Protein AF-A0A442SG51-F1 (afdb_monomer)

Solvent-accessible surface area (backbone atoms only — not comparable to full-atom values): 5185 Å² total; per-residue (Å²): 140,68,66,68,65,52,51,53,50,55,50,40,42,50,51,10,41,50,31,27,36,76,49,58,36,28,43,76,42,97,87,70,48,58,22,43,41,98,77,64,85,66,66,62,56,23,54,49,49,49,52,50,50,34,67,75,61,70,32,74,96,45,53,74,64,59,53,53,51,20,32,49,50,40,61,70,72,32,42,76,67,55,72,68,60,53,58,64,72,76,114

Radius of gyration: 14.51 Å; Cα contacts (8 Å, |Δi|>4): 99; chains: 1; bounding box: 43×18×42 Å

Foldseek 3Di:
DPDVVVVVLVVLLVLLLVLCCVLVQWPADPVGAIAGDPDNPDLVSSLVSLVVVCVVVVQVVHDNVSNVVSNVCNNVVHHHDDPVVVVVVVD

Sequence (91 aa):
MGGDEMIRRDELRRLGMDFAIQAGILHQCPHGEALKGVFPEDNGPAYAIATNWLKQTGGGDYSRKEVMDSVKDAIESAGFECSTCEKHKME

Mean predicted aligned error: 5.75 Å

Secondary structure (DSSP, 8-state):
--HHHHHHHHHHHHHHHHHHHHTTSEEE-TTS-EEE-S-----HHHHHHHHHHHHHHTTTTS-HHHHHHHHHHHHHH-BSS-HHHHHHHT-

pLDDT: mean 86.05, std 10.33, range [50.84, 95.62]

Structure (mmCIF, N/CA/C/O backbone):
data_AF-A0A442SG51-F1
#
_entry.id   AF-A0A442SG51-F1
#
loop_
_atom_site.group_PDB
_atom_site.id
_atom_site.type_symbol
_atom_site.label_atom_id
_atom_site.label_alt_id
_atom_site.label_comp_id
_atom_site.label_asym_id
_atom_site.label_entity_id
_atom_site.label_seq_id
_atom_site.pdbx_PDB_ins_code
_atom_site.Cartn_x
_atom_site.Cartn_y
_atom_site.Cartn_z
_atom_site.occupancy
_atom_site.B_iso_or_equiv
_atom_site.auth_seq_id
_atom_site.auth_comp_id
_atom_site.auth_asym_id
_atom_site.auth_atom_id
_atom_site.pdbx_PDB_model_num
ATOM 1 N N . MET A 1 1 ? -11.363 1.800 -27.489 1.00 51.78 1 MET A N 1
ATOM 2 C CA . MET A 1 1 ? -10.058 1.750 -26.796 1.00 51.78 1 MET A CA 1
ATOM 3 C C . MET A 1 1 ? -10.331 2.083 -25.339 1.00 51.78 1 MET A C 1
ATOM 5 O O . MET A 1 1 ? -10.885 3.149 -25.115 1.00 51.78 1 MET A O 1
ATOM 9 N N . GLY A 1 2 ? -10.092 1.176 -24.386 1.00 56.50 2 GLY A N 1
ATOM 10 C CA . GLY A 1 2 ? -10.347 1.494 -22.968 1.00 56.50 2 GLY A CA 1
ATOM 11 C C . GLY A 1 2 ? -10.404 0.329 -21.970 1.00 56.50 2 GLY A C 1
ATOM 12 O O . GLY A 1 2 ? -10.477 0.595 -20.779 1.00 56.50 2 GLY A O 1
ATOM 13 N N . GLY A 1 3 ? -10.373 -0.934 -22.413 1.00 64.62 3 GLY A N 1
ATOM 14 C CA . GLY A 1 3 ? -10.414 -2.092 -21.504 1.00 64.62 3 GLY A CA 1
ATOM 15 C C . GLY A 1 3 ? -9.104 -2.301 -20.739 1.00 64.62 3 GLY A C 1
ATOM 16 O O . GLY A 1 3 ? -9.114 -2.359 -19.514 1.00 64.62 3 GLY A O 1
ATOM 17 N N . ASP A 1 4 ? -7.975 -2.335 -21.450 1.00 72.62 4 ASP A N 1
ATOM 18 C CA . ASP A 1 4 ? -6.657 -2.618 -20.862 1.00 72.62 4 ASP A CA 1
ATOM 19 C C . ASP A 1 4 ? -6.203 -1.591 -19.814 1.00 72.62 4 ASP A C 1
ATOM 21 O O . ASP A 1 4 ? -5.618 -1.959 -18.799 1.00 72.62 4 ASP A O 1
ATOM 25 N N . GLU A 1 5 ? -6.504 -0.302 -20.006 1.00 77.25 5 GLU A N 1
ATOM 26 C CA . GLU A 1 5 ? -6.098 0.736 -19.046 1.00 77.25 5 GLU A CA 1
ATOM 27 C C . GLU A 1 5 ? -6.898 0.658 -17.735 1.00 77.25 5 GLU A C 1
ATOM 29 O O . GLU A 1 5 ? -6.337 0.880 -16.661 1.00 77.25 5 GLU A O 1
ATOM 34 N N . MET A 1 6 ? -8.188 0.304 -17.796 1.00 79.31 6 MET A N 1
ATOM 35 C CA . MET A 1 6 ? -8.991 0.091 -16.586 1.00 79.31 6 MET A CA 1
ATOM 36 C C . MET A 1 6 ? -8.512 -1.133 -15.810 1.00 79.31 6 MET A C 1
ATOM 38 O O . MET A 1 6 ? -8.316 -1.034 -14.603 1.00 79.31 6 MET A O 1
ATOM 42 N N . ILE A 1 7 ? -8.245 -2.246 -16.501 1.00 85.00 7 ILE A N 1
ATOM 43 C CA . ILE A 1 7 ? -7.732 -3.472 -15.875 1.00 85.00 7 ILE A CA 1
ATOM 44 C C . ILE A 1 7 ? -6.408 -3.186 -15.160 1.00 85.00 7 ILE A C 1
ATOM 46 O O . ILE A 1 7 ? -6.285 -3.477 -13.973 1.00 85.00 7 ILE A O 1
ATOM 50 N N . ARG A 1 8 ? -5.472 -2.503 -15.834 1.00 87.25 8 ARG A N 1
ATOM 51 C CA . ARG A 1 8 ? -4.176 -2.114 -15.255 1.00 87.25 8 ARG A CA 1
ATOM 52 C C . ARG A 1 8 ? -4.338 -1.289 -13.974 1.00 87.25 8 ARG A C 1
ATOM 54 O O . ARG A 1 8 ? -3.619 -1.501 -12.998 1.00 87.25 8 ARG A O 1
ATOM 61 N N . ARG A 1 9 ? -5.264 -0.322 -13.965 1.00 86.38 9 ARG A N 1
ATOM 62 C CA . ARG A 1 9 ? -5.519 0.525 -12.786 1.00 86.38 9 ARG A CA 1
ATOM 63 C C . ARG A 1 9 ? -6.135 -0.268 -11.637 1.00 86.38 9 ARG A C 1
ATOM 65 O O . ARG A 1 9 ? -5.711 -0.088 -10.498 1.00 86.38 9 ARG A O 1
ATOM 72 N N . ASP A 1 10 ? -7.097 -1.141 -11.922 1.00 88.94 10 ASP A N 1
ATOM 73 C CA . ASP A 1 10 ? -7.704 -2.019 -10.918 1.00 88.94 10 ASP A CA 1
ATOM 74 C C . ASP A 1 10 ? -6.675 -2.977 -10.304 1.00 88.94 10 ASP A C 1
ATOM 76 O O . ASP A 1 10 ? -6.657 -3.175 -9.088 1.00 88.94 10 ASP A O 1
ATOM 80 N N . GLU A 1 11 ? -5.771 -3.529 -11.113 1.00 91.06 11 GLU A N 1
ATOM 81 C CA . GLU A 1 11 ? -4.683 -4.390 -10.641 1.00 91.06 11 GLU A CA 1
ATOM 82 C C . GLU A 1 11 ? -3.693 -3.638 -9.748 1.00 91.06 11 GLU A C 1
ATOM 84 O O . GLU A 1 11 ? -3.407 -4.093 -8.639 1.00 91.06 11 GLU A O 1
ATOM 89 N N . LEU A 1 12 ? -3.225 -2.455 -10.167 1.00 91.94 12 LEU A N 1
ATOM 90 C CA . LEU A 1 12 ? -2.356 -1.604 -9.344 1.00 91.94 12 LEU A CA 1
ATOM 91 C C . LEU A 1 12 ? -3.006 -1.248 -8.008 1.00 91.94 12 LEU A C 1
ATOM 93 O O . LEU A 1 12 ? -2.346 -1.286 -6.966 1.00 91.94 12 LEU A O 1
ATOM 97 N N . ARG A 1 13 ? -4.303 -0.929 -8.034 1.00 91.00 13 ARG A N 1
ATOM 98 C CA . ARG A 1 13 ? -5.077 -0.608 -6.836 1.00 91.00 13 ARG A CA 1
ATOM 99 C C . ARG A 1 13 ? -5.175 -1.813 -5.896 1.00 91.00 13 ARG A C 1
ATOM 101 O O . ARG A 1 13 ? -5.003 -1.659 -4.688 1.00 91.00 13 ARG A O 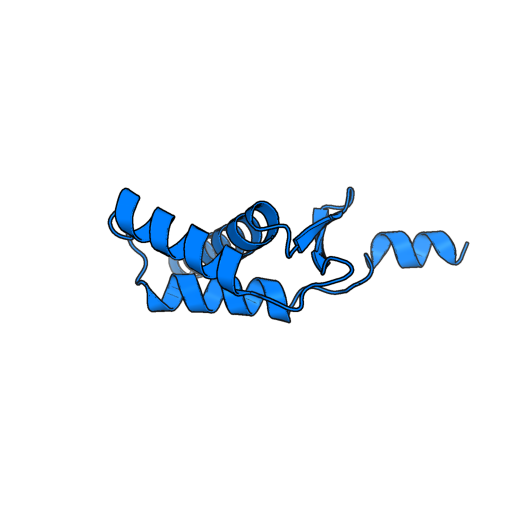1
ATOM 108 N N . ARG A 1 14 ? -5.415 -3.014 -6.433 1.00 91.62 14 ARG A N 1
ATOM 109 C CA . ARG A 1 14 ? -5.432 -4.261 -5.650 1.00 91.62 14 ARG A CA 1
ATOM 110 C C . ARG A 1 14 ? -4.070 -4.572 -5.040 1.00 91.62 14 ARG A C 1
ATOM 112 O O . ARG A 1 14 ? -4.024 -4.896 -3.860 1.00 91.62 14 ARG A O 1
ATOM 119 N N . LEU A 1 15 ? -2.985 -4.418 -5.799 1.00 93.88 15 LEU A N 1
ATOM 120 C CA . LEU A 1 15 ? -1.619 -4.596 -5.293 1.00 93.88 15 LEU A CA 1
ATOM 121 C C . LEU A 1 15 ? -1.321 -3.634 -4.138 1.00 93.88 15 LEU A C 1
ATOM 123 O O . LEU A 1 15 ? -0.838 -4.058 -3.093 1.00 93.88 15 LEU A O 1
ATOM 127 N N . GLY A 1 16 ? -1.660 -2.352 -4.301 1.00 93.88 16 GLY A N 1
ATOM 128 C CA . GLY A 1 16 ? -1.469 -1.342 -3.259 1.00 93.88 16 GLY A CA 1
ATOM 129 C C . GLY A 1 16 ? -2.204 -1.692 -1.963 1.00 93.88 16 GLY A C 1
ATOM 130 O O . GLY A 1 16 ? -1.614 -1.639 -0.883 1.00 93.88 16 GLY A O 1
ATOM 131 N N . MET A 1 17 ? -3.469 -2.117 -2.077 1.00 93.94 17 MET A N 1
ATOM 132 C CA . MET A 1 17 ? -4.257 -2.588 -0.935 1.00 93.94 17 MET A CA 1
ATOM 133 C C . MET A 1 17 ? -3.654 -3.833 -0.283 1.00 93.94 17 MET A C 1
ATOM 135 O O . MET A 1 17 ? -3.530 -3.869 0.937 1.00 93.94 17 MET A O 1
ATOM 139 N N . ASP A 1 18 ? -3.261 -4.832 -1.070 1.00 94.19 18 ASP A N 1
ATOM 140 C CA . ASP A 1 18 ? -2.698 -6.083 -0.559 1.00 94.19 18 ASP A CA 1
ATOM 141 C C . ASP A 1 18 ? -1.397 -5.836 0.220 1.00 94.19 18 ASP A C 1
ATOM 143 O O . ASP A 1 18 ? -1.252 -6.295 1.351 1.00 94.19 18 ASP A O 1
ATOM 147 N N . PHE A 1 19 ? -0.492 -5.003 -0.304 1.00 95.00 19 PHE A N 1
ATOM 148 C CA . PHE A 1 19 ? 0.732 -4.635 0.415 1.00 95.00 19 PHE A CA 1
ATOM 149 C C . PHE A 1 19 ? 0.446 -3.887 1.717 1.00 95.00 19 PHE A C 1
ATOM 151 O O . PHE A 1 19 ? 1.102 -4.137 2.728 1.00 95.00 19 PHE A O 1
ATOM 158 N N . ALA A 1 20 ? -0.538 -2.988 1.714 1.00 93.31 20 ALA A N 1
ATOM 159 C CA . ALA A 1 20 ? -0.929 -2.250 2.907 1.00 93.31 20 ALA A CA 1
ATOM 160 C C . ALA A 1 20 ? -1.609 -3.145 3.963 1.00 93.31 20 ALA A C 1
ATOM 162 O O . ALA A 1 20 ? -1.399 -2.943 5.161 1.00 93.31 20 ALA A O 1
ATOM 163 N N . ILE A 1 21 ? -2.363 -4.164 3.537 1.00 92.44 21 ILE A N 1
ATOM 164 C CA . ILE A 1 21 ? -2.960 -5.176 4.421 1.00 92.44 21 ILE A CA 1
ATOM 165 C C . ILE A 1 21 ? -1.885 -6.098 5.001 1.00 92.44 21 ILE A C 1
ATOM 167 O O . ILE A 1 21 ? -1.848 -6.314 6.211 1.00 92.44 21 ILE A O 1
ATOM 171 N N . GLN A 1 22 ? -0.967 -6.598 4.172 1.00 92.75 22 GLN A N 1
ATOM 172 C CA . GLN A 1 22 ? 0.151 -7.435 4.623 1.00 92.75 22 GLN A CA 1
ATOM 173 C C . GLN A 1 22 ? 1.074 -6.697 5.598 1.00 92.75 22 GLN A C 1
ATOM 175 O O . GLN A 1 22 ? 1.615 -7.304 6.520 1.00 92.75 22 GLN A O 1
ATOM 180 N N . ALA A 1 23 ? 1.229 -5.384 5.421 1.00 91.69 23 ALA A N 1
ATOM 181 C CA . ALA A 1 23 ? 1.960 -4.519 6.341 1.00 91.69 23 ALA A CA 1
ATOM 182 C C . ALA A 1 23 ? 1.244 -4.290 7.683 1.00 91.69 23 ALA A C 1
ATOM 184 O O . ALA A 1 23 ? 1.850 -3.735 8.596 1.00 91.69 23 ALA A O 1
ATOM 185 N N . GLY A 1 24 ? -0.035 -4.661 7.797 1.00 89.62 24 GLY A N 1
ATOM 186 C CA . GLY A 1 24 ? -0.868 -4.381 8.966 1.00 89.62 24 GLY A CA 1
ATOM 187 C C . GLY A 1 24 ? -1.304 -2.919 9.093 1.00 89.62 24 GLY A C 1
ATOM 188 O O . GLY A 1 24 ? -1.813 -2.534 10.141 1.00 89.62 24 GLY A O 1
ATOM 189 N N . ILE A 1 25 ? -1.111 -2.103 8.051 1.00 91.62 25 ILE A N 1
ATOM 190 C CA . ILE A 1 25 ? -1.557 -0.700 8.017 1.00 91.62 25 ILE A CA 1
ATOM 191 C C . ILE A 1 25 ? -3.055 -0.639 7.739 1.00 91.62 25 ILE A C 1
ATOM 193 O O . ILE A 1 25 ? -3.775 0.165 8.335 1.00 91.62 25 ILE A O 1
ATOM 197 N N . LEU A 1 26 ? -3.510 -1.486 6.814 1.00 92.06 26 LEU A N 1
ATOM 198 C CA . LEU A 1 26 ? -4.918 -1.683 6.520 1.00 92.06 26 LEU A CA 1
ATOM 199 C C . LEU A 1 26 ? -5.388 -3.040 7.040 1.00 92.06 26 LEU A C 1
ATOM 201 O O . LEU A 1 26 ? -4.626 -4.001 7.137 1.00 92.06 26 LEU A O 1
ATOM 205 N N . HIS A 1 27 ? -6.680 -3.137 7.311 1.00 90.38 27 HIS A N 1
ATOM 206 C CA . HIS A 1 27 ? -7.358 -4.393 7.586 1.00 90.38 27 HIS A CA 1
ATOM 207 C C . HIS A 1 27 ? -8.580 -4.517 6.690 1.00 90.38 27 HIS A C 1
ATOM 209 O O . HIS A 1 27 ? -9.246 -3.531 6.373 1.00 90.38 27 HIS A O 1
ATOM 215 N N . GLN A 1 28 ? -8.883 -5.744 6.286 1.00 89.06 28 GLN A N 1
ATOM 216 C CA . GLN A 1 28 ? -10.066 -6.013 5.490 1.00 89.06 28 GLN A CA 1
ATOM 217 C C . GLN A 1 28 ? -11.274 -6.202 6.406 1.00 89.06 28 GLN A C 1
ATOM 219 O O . GLN A 1 28 ? -11.311 -7.094 7.254 1.00 89.06 28 GLN A O 1
ATOM 224 N N . CYS A 1 29 ? -12.278 -5.354 6.225 1.00 86.44 29 CYS A N 1
ATOM 225 C CA . CYS A 1 29 ? -13.588 -5.532 6.818 1.00 86.44 29 CYS A CA 1
ATOM 226 C C . CYS A 1 29 ? -14.267 -6.782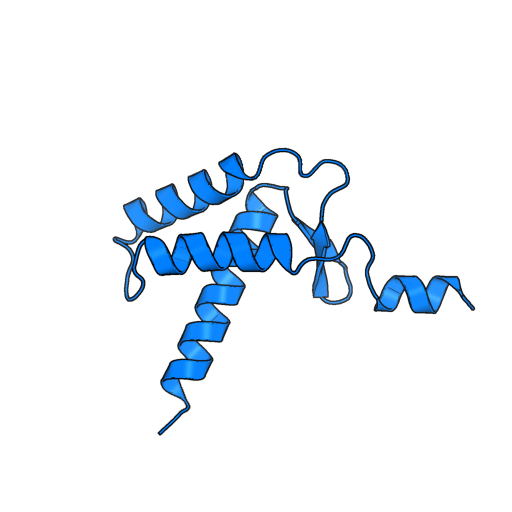 6.218 1.00 86.44 29 CYS A C 1
ATOM 228 O O . CYS A 1 29 ? -14.124 -7.021 5.017 1.00 86.44 29 CYS A O 1
ATOM 230 N N . PRO A 1 30 ? -15.082 -7.539 6.981 1.00 84.94 30 PRO A N 1
ATOM 231 C CA . PRO A 1 30 ? -15.873 -8.654 6.445 1.00 84.94 30 PRO A CA 1
ATOM 232 C C . PRO A 1 30 ? -16.777 -8.295 5.254 1.00 84.94 30 PRO A C 1
ATOM 234 O O . PRO A 1 30 ? -17.124 -9.166 4.463 1.00 84.94 30 PRO A O 1
ATOM 237 N N . HIS A 1 31 ? -17.136 -7.017 5.101 1.00 84.12 31 HIS A N 1
ATOM 238 C CA . HIS A 1 31 ? -17.915 -6.509 3.967 1.00 84.12 31 HIS A CA 1
ATOM 239 C C . HIS A 1 31 ? -17.062 -6.180 2.725 1.00 84.12 31 HIS A C 1
ATOM 241 O O . HIS A 1 31 ? -17.593 -5.714 1.722 1.00 84.12 31 HIS A O 1
ATOM 247 N N . GLY A 1 32 ? -15.748 -6.418 2.777 1.00 81.06 32 GLY A N 1
ATOM 248 C CA . GLY A 1 32 ? -14.817 -6.219 1.664 1.00 81.06 32 GLY A CA 1
ATOM 249 C C . GLY A 1 32 ? -14.149 -4.840 1.603 1.00 81.06 32 GLY A C 1
ATOM 250 O O . GLY A 1 32 ? -13.288 -4.637 0.751 1.00 81.06 32 GLY A O 1
ATOM 251 N N . GLU A 1 33 ? -14.494 -3.907 2.496 1.00 86.62 33 GLU A N 1
ATOM 252 C CA . GLU A 1 33 ? -13.858 -2.582 2.590 1.00 86.62 33 GLU A CA 1
ATOM 253 C C . GLU A 1 33 ? -12.473 -2.678 3.262 1.00 86.62 33 GLU A C 1
ATOM 255 O O . GLU A 1 33 ? -12.318 -3.363 4.273 1.00 86.62 33 GLU A O 1
ATOM 260 N N . ALA A 1 34 ? -11.462 -1.989 2.725 1.00 88.25 34 ALA A N 1
ATOM 261 C CA . ALA A 1 34 ? -10.161 -1.848 3.380 1.00 88.25 34 ALA A CA 1
ATOM 262 C C . ALA A 1 34 ? -10.185 -0.631 4.313 1.00 88.25 34 ALA A C 1
ATOM 264 O O . ALA A 1 34 ? -10.500 0.479 3.882 1.00 88.25 34 ALA A O 1
ATOM 265 N N . LEU A 1 35 ? -9.853 -0.847 5.583 1.00 89.31 35 LEU A N 1
ATOM 266 C CA . LEU A 1 35 ? -9.903 0.169 6.629 1.00 89.31 35 LEU A CA 1
ATOM 267 C C . LEU A 1 35 ? -8.527 0.406 7.223 1.00 89.31 35 LEU A C 1
ATOM 269 O O . LEU A 1 35 ? -7.741 -0.529 7.354 1.00 89.31 35 LEU A O 1
ATOM 273 N N . LYS A 1 36 ? -8.262 1.640 7.640 1.00 87.94 36 LYS A N 1
ATOM 274 C CA . LYS A 1 36 ? -7.077 1.988 8.419 1.00 87.94 36 LYS A CA 1
ATOM 275 C C . LYS A 1 36 ? -7.091 1.269 9.763 1.00 87.94 36 LYS A C 1
ATOM 277 O O . LYS A 1 36 ? -8.117 1.214 10.440 1.00 87.94 36 LYS A O 1
ATOM 282 N N . GLY A 1 37 ? -5.934 0.743 10.154 1.00 79.62 37 GLY A N 1
ATOM 283 C CA . GLY A 1 37 ? -5.696 0.282 11.516 1.00 79.62 37 GLY A CA 1
ATOM 284 C C . GLY A 1 37 ? -5.779 1.428 12.529 1.00 79.62 37 GLY A C 1
ATOM 285 O O . GLY A 1 37 ? -5.823 2.603 12.171 1.00 79.62 37 GLY A O 1
ATOM 286 N N . VAL A 1 38 ? -5.784 1.079 13.816 1.00 67.62 38 VAL A N 1
ATOM 287 C CA . VAL A 1 38 ? -5.929 2.045 14.924 1.00 67.62 38 VAL A CA 1
ATOM 288 C C . VAL A 1 38 ? -4.690 2.947 15.075 1.00 67.62 38 VAL A C 1
ATOM 290 O O . VAL A 1 38 ? -4.807 4.061 15.574 1.00 67.62 38 VAL A O 1
ATOM 293 N N . PHE A 1 39 ? -3.519 2.507 14.595 1.00 64.31 39 PHE A N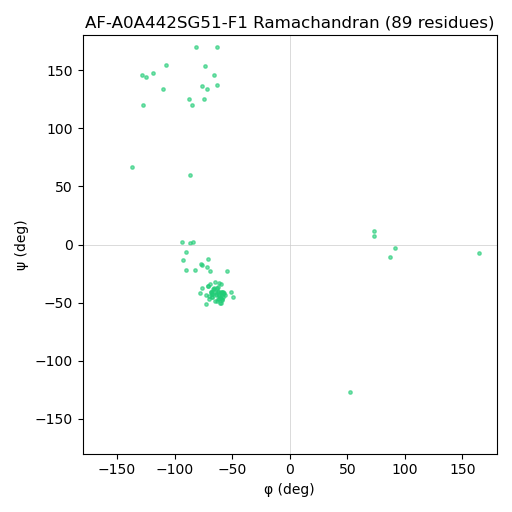 1
ATOM 294 C CA . PHE A 1 39 ? -2.252 3.249 14.689 1.00 64.31 39 PHE A CA 1
ATOM 295 C C . PHE A 1 39 ? -1.439 3.208 13.377 1.00 64.31 39 PHE A C 1
ATOM 297 O O . PHE A 1 39 ? -0.365 2.607 13.338 1.00 64.31 39 PHE A O 1
ATOM 304 N N . PRO A 1 40 ? -1.911 3.816 12.275 1.00 63.62 40 PRO A N 1
ATOM 305 C CA . PRO A 1 40 ? -1.187 3.839 11.011 1.00 63.62 40 PRO A CA 1
ATOM 306 C C . PRO A 1 40 ? -0.219 5.032 11.001 1.00 63.62 40 PRO A C 1
ATOM 308 O O . PRO A 1 40 ? -0.357 5.952 10.199 1.00 63.62 40 PRO A O 1
ATOM 311 N N . GLU A 1 41 ? 0.713 5.079 11.953 1.00 70.12 41 GLU A N 1
ATOM 312 C CA . GLU A 1 41 ? 1.664 6.198 12.052 1.00 70.12 41 GLU A CA 1
ATOM 313 C C . GLU A 1 41 ? 2.852 6.031 11.093 1.00 70.12 41 GLU A C 1
ATOM 315 O O . GLU A 1 41 ? 3.474 7.019 10.703 1.00 70.12 41 GLU A O 1
ATOM 320 N N . ASP A 1 42 ? 3.132 4.796 10.660 1.00 82.62 42 ASP A N 1
ATOM 321 C CA . ASP A 1 42 ? 4.218 4.488 9.733 1.00 82.62 42 ASP A CA 1
ATOM 322 C C . ASP A 1 42 ? 3.740 3.667 8.528 1.00 82.62 42 ASP A C 1
ATOM 324 O O . ASP A 1 42 ? 3.275 2.533 8.651 1.00 82.62 42 ASP A O 1
ATOM 328 N N . ASN A 1 43 ? 3.923 4.242 7.336 1.00 87.88 43 ASN A N 1
ATOM 329 C CA . ASN A 1 43 ? 3.651 3.578 6.061 1.00 87.88 43 ASN A CA 1
ATOM 330 C C . ASN A 1 43 ? 4.870 2.821 5.501 1.00 87.88 43 ASN A C 1
ATOM 332 O O . ASN A 1 43 ? 4.763 2.113 4.495 1.00 87.88 43 ASN A O 1
ATOM 336 N N . GLY A 1 44 ? 6.035 2.962 6.140 1.00 91.06 44 GLY A N 1
ATOM 337 C CA . GLY A 1 44 ? 7.3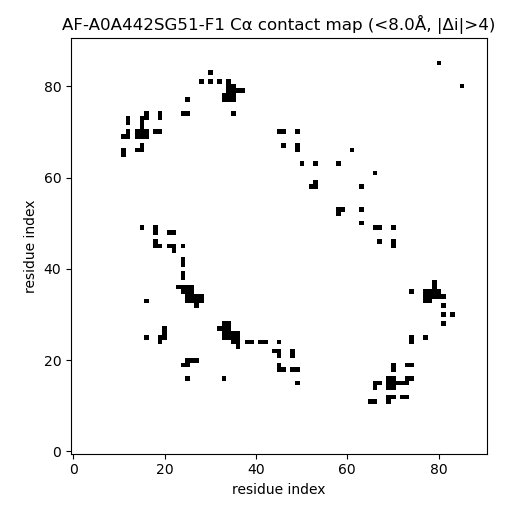00 2.336 5.766 1.00 91.06 44 GLY A CA 1
ATOM 338 C C . GLY A 1 44 ? 7.211 0.827 5.511 1.00 91.06 44 GLY A C 1
ATOM 339 O O . GLY A 1 44 ? 7.726 0.379 4.481 1.00 91.06 44 GLY A O 1
ATOM 340 N N . PRO A 1 45 ? 6.525 0.035 6.360 1.00 93.00 45 PRO A N 1
ATOM 341 C CA . PRO A 1 45 ? 6.401 -1.405 6.159 1.00 93.00 45 PRO A CA 1
ATOM 342 C C . PRO A 1 45 ? 5.720 -1.786 4.835 1.00 93.00 45 PRO A C 1
ATOM 344 O O . PRO A 1 45 ? 6.211 -2.677 4.141 1.00 93.00 45 PRO A O 1
ATOM 347 N N . ALA A 1 46 ? 4.663 -1.082 4.412 1.00 93.50 46 ALA A N 1
ATOM 348 C CA . ALA A 1 46 ? 4.014 -1.361 3.125 1.00 93.50 46 ALA A CA 1
ATOM 349 C C . ALA A 1 46 ? 4.910 -1.030 1.934 1.00 93.50 46 ALA A C 1
ATOM 351 O O . ALA A 1 46 ? 5.024 -1.831 1.004 1.00 93.50 46 ALA A O 1
ATOM 352 N N . TYR A 1 47 ? 5.619 0.101 1.973 1.00 94.31 47 TYR A N 1
ATOM 353 C CA . TYR A 1 47 ? 6.585 0.433 0.924 1.00 94.31 47 TYR A CA 1
ATOM 354 C C . TYR A 1 47 ? 7.758 -0.557 0.876 1.00 94.31 47 TYR A C 1
ATOM 356 O O . TYR A 1 47 ? 8.292 -0.836 -0.204 1.00 94.31 47 TYR A O 1
ATOM 364 N N . ALA A 1 48 ? 8.162 -1.116 2.021 1.00 95.62 48 ALA A N 1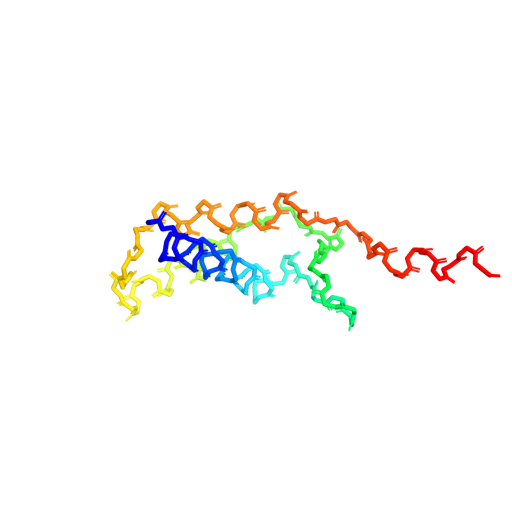
ATOM 365 C CA . ALA A 1 48 ? 9.186 -2.153 2.090 1.00 95.62 48 ALA A CA 1
ATOM 366 C C . ALA A 1 48 ? 8.709 -3.464 1.443 1.00 95.62 48 ALA A C 1
ATOM 368 O O . ALA A 1 48 ? 9.443 -4.038 0.634 1.00 95.62 48 ALA A O 1
ATOM 369 N N . ILE A 1 49 ? 7.475 -3.895 1.726 1.00 95.25 49 ILE A N 1
ATOM 370 C CA . ILE A 1 49 ? 6.849 -5.063 1.085 1.00 95.25 49 ILE A CA 1
ATOM 371 C C . ILE A 1 49 ? 6.751 -4.847 -0.429 1.00 95.25 49 ILE A C 1
ATOM 373 O O . ILE A 1 49 ? 7.256 -5.670 -1.193 1.00 95.25 49 ILE A O 1
ATOM 377 N N . ALA A 1 50 ? 6.224 -3.703 -0.871 1.00 94.38 50 ALA A N 1
ATOM 378 C CA . ALA A 1 50 ? 6.128 -3.356 -2.288 1.00 94.38 50 ALA A CA 1
ATOM 379 C C . ALA A 1 50 ? 7.505 -3.330 -2.979 1.00 94.38 50 ALA A C 1
ATOM 381 O O . ALA A 1 50 ? 7.681 -3.842 -4.085 1.00 94.38 50 ALA A O 1
ATOM 382 N N . THR A 1 51 ? 8.527 -2.786 -2.310 1.00 95.19 51 THR A N 1
ATOM 383 C CA . THR A 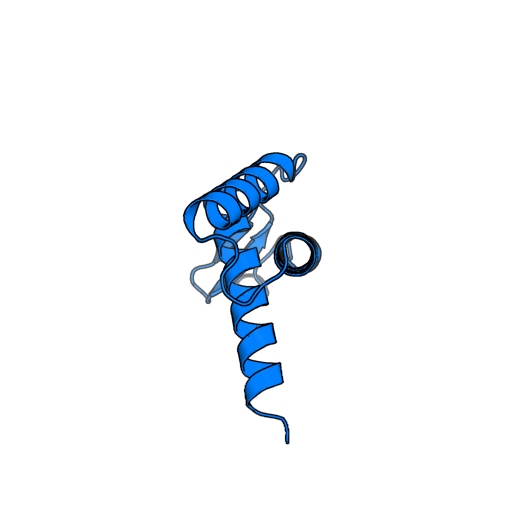1 51 ? 9.906 -2.770 -2.824 1.00 95.19 51 THR A CA 1
ATOM 384 C C . THR A 1 51 ? 10.466 -4.185 -2.961 1.00 95.19 51 THR A C 1
ATOM 386 O O . THR A 1 51 ? 11.160 -4.478 -3.934 1.00 95.19 51 THR A O 1
ATOM 389 N N . ASN A 1 52 ? 10.191 -5.067 -2.001 1.00 95.31 52 ASN A N 1
ATOM 390 C CA . ASN A 1 52 ? 10.627 -6.459 -2.057 1.00 95.31 52 ASN A CA 1
ATOM 391 C C . ASN A 1 52 ? 9.911 -7.228 -3.169 1.00 95.31 52 ASN A C 1
ATOM 393 O O . ASN A 1 52 ? 10.568 -7.962 -3.903 1.00 95.31 52 ASN A O 1
ATOM 397 N N . TRP A 1 53 ? 8.610 -7.005 -3.351 1.00 94.62 53 TRP A N 1
ATOM 398 C CA . TRP A 1 53 ? 7.851 -7.580 -4.457 1.00 94.62 53 TRP A CA 1
ATOM 399 C C . TRP A 1 53 ? 8.410 -7.144 -5.818 1.00 94.62 53 TRP A C 1
ATOM 401 O O . TRP A 1 53 ? 8.679 -7.993 -6.668 1.00 94.62 53 TRP A O 1
ATOM 411 N N . LEU A 1 54 ? 8.699 -5.848 -6.001 1.00 94.06 54 LEU A N 1
ATOM 412 C CA . LEU A 1 54 ? 9.341 -5.323 -7.215 1.00 94.06 54 LEU A CA 1
ATOM 413 C C . LEU A 1 54 ? 10.702 -5.983 -7.482 1.00 94.06 54 LEU A C 1
ATOM 415 O O . LEU A 1 54 ? 11.023 -6.300 -8.623 1.00 94.06 54 LEU A O 1
ATOM 419 N N . LYS A 1 55 ? 11.510 -6.210 -6.439 1.00 93.44 55 LYS A N 1
ATOM 420 C CA . LYS A 1 55 ? 12.810 -6.891 -6.571 1.00 93.44 55 LYS A CA 1
ATOM 421 C C . LYS A 1 55 ? 12.665 -8.355 -6.988 1.00 93.44 55 LYS A C 1
ATOM 423 O O . LYS A 1 55 ? 13.492 -8.836 -7.751 1.00 93.44 55 LYS A O 1
ATOM 428 N N . GLN A 1 56 ? 11.656 -9.055 -6.473 1.00 92.50 56 GLN A N 1
ATOM 429 C CA . GLN A 1 56 ? 11.436 -10.477 -6.755 1.00 92.50 56 GLN A CA 1
ATOM 430 C C . GLN A 1 56 ? 10.833 -10.713 -8.143 1.00 92.50 56 GLN A C 1
ATOM 432 O O . GLN A 1 56 ? 11.192 -11.674 -8.813 1.00 92.50 56 GLN A O 1
ATOM 437 N N . THR A 1 57 ? 9.934 -9.831 -8.579 1.00 89.88 57 THR A N 1
ATOM 438 C CA . THR A 1 57 ? 9.221 -9.948 -9.862 1.00 89.88 57 THR A CA 1
ATOM 439 C C . THR A 1 57 ? 9.905 -9.206 -11.010 1.00 89.88 57 THR A C 1
ATOM 441 O O . THR A 1 57 ? 9.531 -9.380 -12.166 1.00 89.88 57 THR A O 1
ATOM 444 N N . GLY A 1 58 ? 10.877 -8.340 -10.708 1.00 87.12 58 GLY A N 1
ATOM 445 C CA . GLY A 1 58 ? 11.452 -7.401 -11.673 1.00 87.12 58 GLY A CA 1
ATOM 446 C C . GLY A 1 58 ? 10.524 -6.231 -12.024 1.00 87.12 58 GLY A C 1
ATOM 447 O O . GLY A 1 58 ? 10.846 -5.458 -12.919 1.00 87.12 58 GLY A O 1
ATOM 448 N N . GLY A 1 59 ? 9.387 -6.094 -11.334 1.00 78.81 59 GLY A N 1
ATOM 449 C CA . GLY A 1 59 ? 8.370 -5.071 -11.588 1.00 78.81 59 GLY A CA 1
ATOM 450 C C . GLY A 1 59 ? 7.318 -5.448 -12.630 1.00 78.81 59 GLY A C 1
ATOM 451 O O . GLY A 1 59 ? 6.290 -4.781 -12.702 1.00 78.81 59 GLY A O 1
ATOM 452 N N . GLY A 1 60 ? 7.516 -6.539 -13.379 1.00 81.88 60 GLY A N 1
ATOM 453 C CA . GLY A 1 60 ? 6.592 -6.949 -14.440 1.00 81.88 60 GLY A CA 1
ATOM 454 C C . GLY A 1 60 ? 6.319 -5.802 -15.420 1.00 81.88 60 GLY A C 1
ATOM 455 O O . GLY A 1 60 ? 7.253 -5.177 -15.919 1.00 81.88 60 GLY A O 1
ATOM 456 N N . ASP A 1 61 ? 5.038 -5.495 -15.640 1.00 85.81 61 ASP A N 1
ATOM 457 C CA . ASP A 1 61 ? 4.571 -4.390 -16.495 1.00 85.81 61 ASP A CA 1
ATOM 458 C C . ASP A 1 61 ? 4.462 -3.032 -15.771 1.00 85.81 61 ASP A C 1
ATOM 460 O O . ASP A 1 61 ? 4.047 -2.027 -16.367 1.00 85.81 61 ASP A O 1
ATOM 464 N N . TYR A 1 62 ? 4.811 -2.988 -14.483 1.00 90.31 62 TYR A N 1
ATOM 465 C CA . TYR A 1 62 ? 4.622 -1.836 -13.608 1.00 90.31 62 TYR A CA 1
ATOM 466 C C . TYR A 1 62 ? 5.952 -1.189 -13.237 1.00 90.31 62 TYR A C 1
ATOM 468 O O . TYR A 1 62 ? 6.915 -1.834 -12.817 1.00 90.31 62 TYR A O 1
ATOM 476 N N . SER A 1 63 ? 6.005 0.136 -13.322 1.00 91.69 63 SER A N 1
ATOM 477 C CA . SER A 1 63 ? 7.139 0.883 -12.796 1.00 91.69 63 SER A CA 1
ATOM 478 C C . SER A 1 63 ? 7.113 0.914 -11.268 1.00 91.69 63 SER A C 1
ATOM 480 O O . SER A 1 63 ? 6.061 0.898 -10.626 1.00 91.69 63 SER A O 1
ATOM 482 N N . ARG A 1 64 ? 8.297 1.069 -10.660 1.00 92.81 64 ARG A N 1
ATOM 483 C CA . ARG A 1 64 ? 8.412 1.298 -9.212 1.00 92.81 64 ARG A CA 1
ATOM 484 C C . ARG A 1 64 ? 7.505 2.433 -8.742 1.00 92.81 64 ARG A C 1
ATOM 486 O O . ARG A 1 64 ? 6.912 2.322 -7.679 1.00 92.81 64 ARG A O 1
ATOM 493 N N . LYS A 1 65 ? 7.428 3.519 -9.514 1.00 94.44 65 LYS A N 1
ATOM 494 C CA . LYS A 1 65 ? 6.613 4.680 -9.163 1.00 94.44 65 LYS A CA 1
ATOM 495 C C . LYS A 1 65 ? 5.129 4.319 -9.115 1.00 94.44 65 LYS A C 1
ATOM 497 O O . LYS A 1 65 ? 4.500 4.611 -8.111 1.00 94.44 65 LYS A O 1
ATOM 502 N N . GLU A 1 66 ? 4.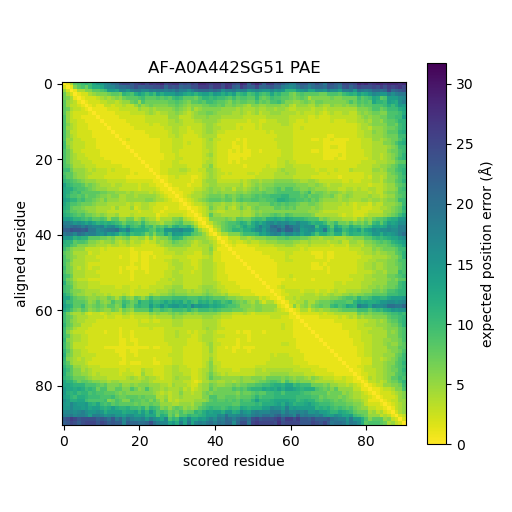607 3.638 -10.135 1.00 93.75 66 GLU A N 1
ATOM 503 C CA . GLU A 1 66 ? 3.193 3.230 -10.180 1.00 93.75 66 GLU A CA 1
ATOM 504 C C . GLU A 1 66 ? 2.797 2.368 -8.981 1.00 93.75 66 GLU A C 1
ATOM 506 O O . GLU A 1 66 ? 1.749 2.590 -8.385 1.00 93.75 66 GLU A O 1
ATOM 511 N N . VAL A 1 67 ? 3.656 1.424 -8.592 1.00 94.75 67 VAL A N 1
ATOM 512 C CA . VAL A 1 67 ? 3.395 0.557 -7.437 1.00 94.75 67 VAL A CA 1
ATOM 513 C C . VAL A 1 67 ? 3.446 1.336 -6.119 1.00 94.75 67 VAL A C 1
ATOM 515 O O . VAL A 1 67 ? 2.622 1.122 -5.238 1.00 94.75 67 VAL A O 1
ATOM 518 N N . MET A 1 68 ? 4.402 2.253 -5.953 1.00 94.88 68 MET A N 1
ATOM 519 C CA . MET A 1 68 ? 4.487 3.061 -4.727 1.00 94.88 68 MET A CA 1
ATOM 520 C C . MET A 1 68 ? 3.316 4.043 -4.621 1.00 94.88 68 MET A C 1
ATOM 522 O O . MET A 1 68 ? 2.745 4.199 -3.543 1.00 94.88 68 MET A O 1
ATOM 526 N N . ASP A 1 69 ? 2.941 4.666 -5.738 1.00 95.38 69 ASP A N 1
ATOM 527 C CA . ASP A 1 69 ? 1.795 5.568 -5.810 1.00 95.38 69 ASP A CA 1
ATOM 528 C C . ASP A 1 69 ? 0.493 4.808 -5.504 1.00 95.38 69 ASP A C 1
ATOM 530 O O . ASP A 1 69 ? -0.353 5.336 -4.788 1.00 95.38 69 ASP A O 1
ATOM 534 N N . SER A 1 70 ? 0.348 3.551 -5.946 1.00 95.19 70 SER A N 1
ATOM 535 C CA . SER A 1 70 ? -0.847 2.755 -5.636 1.00 95.19 70 SER A CA 1
ATOM 536 C C . SER A 1 70 ? -0.936 2.325 -4.170 1.00 95.19 70 SER A C 1
ATOM 538 O O . SER A 1 70 ? -2.030 2.313 -3.608 1.00 95.19 70 SER A O 1
ATOM 540 N N . VAL A 1 71 ? 0.194 2.024 -3.516 1.00 94.69 71 VAL A N 1
ATOM 541 C CA . VAL A 1 71 ? 0.234 1.792 -2.058 1.00 94.69 71 VAL A CA 1
ATOM 542 C C . VAL A 1 71 ? -0.209 3.046 -1.313 1.00 94.69 71 VAL A C 1
ATOM 544 O O . VAL A 1 71 ? -1.040 2.971 -0.408 1.00 94.69 71 VAL A O 1
ATOM 547 N N . LYS A 1 72 ? 0.327 4.204 -1.710 1.00 94.19 72 LYS A N 1
ATOM 548 C CA . LYS A 1 72 ? -0.025 5.487 -1.105 1.00 94.19 72 LYS A CA 1
ATOM 549 C C . LYS A 1 72 ? -1.519 5.773 -1.254 1.00 94.19 72 LYS A C 1
ATOM 551 O O . LYS A 1 72 ? -2.180 6.045 -0.257 1.00 94.19 72 LYS A O 1
ATOM 556 N N . ASP A 1 73 ? -2.040 5.655 -2.472 1.00 94.00 73 ASP A N 1
ATOM 557 C CA . ASP A 1 73 ? -3.447 5.905 -2.787 1.00 94.00 73 ASP A CA 1
ATOM 558 C C . ASP A 1 73 ? -4.386 4.978 -2.005 1.00 94.00 73 ASP A C 1
ATOM 560 O O . ASP A 1 73 ? -5.383 5.434 -1.445 1.00 94.00 73 ASP A O 1
ATOM 564 N N . ALA A 1 74 ? -4.036 3.692 -1.881 1.00 92.25 74 ALA A N 1
ATOM 565 C CA . ALA A 1 74 ? -4.803 2.728 -1.096 1.00 92.25 74 ALA A CA 1
ATOM 566 C C . ALA A 1 74 ? -4.880 3.115 0.389 1.00 92.25 74 ALA A C 1
ATOM 568 O O . ALA A 1 74 ? -5.952 3.043 0.990 1.00 92.25 74 ALA A O 1
ATOM 569 N N . ILE A 1 75 ? -3.761 3.549 0.978 1.00 91.00 75 ILE A N 1
ATOM 570 C CA . ILE A 1 75 ? -3.713 3.978 2.379 1.00 91.00 75 ILE A CA 1
ATOM 571 C C . ILE A 1 75 ? -4.461 5.301 2.562 1.00 91.00 75 ILE A C 1
ATOM 573 O O . ILE A 1 75 ? -5.227 5.439 3.511 1.00 91.00 75 ILE A O 1
ATOM 577 N N . GLU A 1 76 ? -4.271 6.284 1.682 1.00 90.56 76 GLU A N 1
ATOM 578 C CA . GLU A 1 76 ? -4.919 7.596 1.793 1.00 90.56 76 GLU A CA 1
ATOM 579 C C . GLU A 1 76 ? -6.437 7.510 1.601 1.00 90.56 76 GLU A C 1
ATOM 581 O O . GLU A 1 76 ? -7.172 8.157 2.350 1.00 90.56 76 GLU A O 1
ATOM 586 N N . SER A 1 77 ? -6.895 6.662 0.677 1.00 89.50 77 SER A N 1
ATOM 587 C CA . SER A 1 77 ? -8.315 6.454 0.368 1.00 89.50 77 SER A CA 1
ATOM 588 C C . SER A 1 77 ? -9.064 5.610 1.404 1.00 89.50 77 SER A C 1
ATOM 590 O O . SER A 1 77 ? -10.295 5.622 1.420 1.00 89.50 77 SER A O 1
ATOM 592 N N . ALA A 1 78 ? -8.361 4.858 2.254 1.00 88.88 78 ALA A N 1
ATOM 593 C CA . ALA A 1 78 ? -8.996 4.021 3.266 1.00 88.88 78 ALA A CA 1
ATOM 594 C C . ALA A 1 78 ? -9.598 4.860 4.411 1.00 88.88 78 ALA A C 1
ATOM 596 O O . ALA A 1 78 ? -8.952 5.754 4.970 1.00 88.88 78 ALA A O 1
ATOM 597 N N . GLY A 1 79 ? -10.838 4.533 4.784 1.00 87.06 79 GLY A N 1
ATOM 598 C CA . GLY A 1 79 ? -11.519 5.083 5.958 1.00 87.06 79 GLY A CA 1
ATOM 599 C C . GLY A 1 79 ? -11.115 4.375 7.254 1.00 87.06 79 GLY A C 1
ATOM 600 O O . GLY A 1 79 ? -10.458 3.338 7.226 1.00 87.06 79 GLY A O 1
ATOM 601 N N . PHE A 1 80 ? -11.515 4.924 8.401 1.00 85.75 80 PHE A N 1
ATOM 602 C CA . PHE A 1 80 ? -11.310 4.288 9.715 1.00 85.75 80 PHE A CA 1
ATOM 603 C C . PHE A 1 80 ? -12.474 3.379 10.127 1.00 85.75 80 PHE A C 1
ATOM 605 O O . PHE A 1 80 ? -12.297 2.467 10.930 1.00 85.75 80 PHE A O 1
ATOM 612 N N . GLU A 1 81 ? -13.658 3.599 9.559 1.00 83.31 81 GLU A N 1
ATOM 613 C CA . GLU A 1 81 ? -14.856 2.809 9.824 1.00 83.31 81 GLU A CA 1
ATOM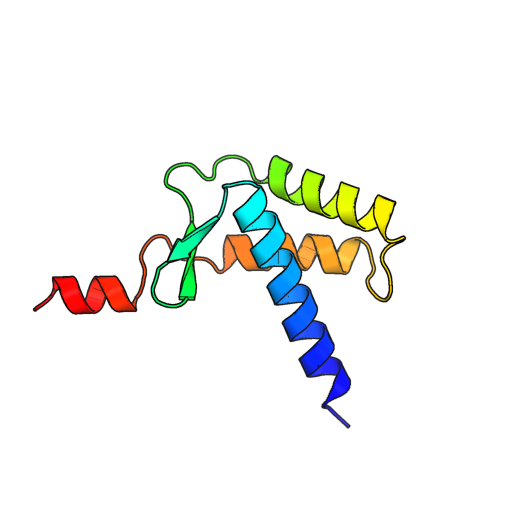 614 C C . GLU A 1 81 ? -15.422 2.266 8.513 1.00 83.31 81 GLU A C 1
ATOM 616 O O . GLU A 1 81 ? -15.358 2.919 7.471 1.00 83.31 81 GLU A O 1
ATOM 621 N N . CYS A 1 82 ? -15.956 1.044 8.562 1.00 85.88 82 CYS A N 1
ATOM 622 C CA . CYS A 1 82 ? -16.669 0.468 7.428 1.00 85.88 82 CYS A CA 1
ATOM 623 C C . CYS A 1 82 ? -18.031 1.135 7.310 1.00 85.88 82 CYS A C 1
ATOM 625 O O . CYS A 1 82 ? -18.829 1.085 8.250 1.00 85.88 82 CYS A O 1
ATOM 627 N N . SER A 1 83 ? -18.314 1.678 6.128 1.00 82.12 83 SER A N 1
ATOM 628 C CA . SER A 1 83 ? -19.568 2.377 5.837 1.00 82.12 83 SER A CA 1
ATOM 629 C C . SER A 1 83 ? -20.778 1.461 6.039 1.00 82.12 83 SER A C 1
ATOM 631 O O . SER A 1 83 ? -21.851 1.892 6.458 1.00 82.12 83 SER A O 1
ATOM 633 N N . THR A 1 84 ? -20.611 0.171 5.743 1.00 82.06 84 THR A N 1
ATOM 634 C CA . THR A 1 84 ? -21.655 -0.843 5.932 1.00 82.06 84 THR A CA 1
ATOM 635 C C . THR A 1 84 ? -21.868 -1.169 7.412 1.00 82.06 84 THR A C 1
ATOM 637 O O . THR A 1 84 ? -23.007 -1.221 7.872 1.00 82.06 84 THR A O 1
ATOM 640 N N . CYS A 1 85 ? -20.792 -1.333 8.187 1.00 81.25 85 CYS A N 1
ATOM 641 C CA . CYS A 1 85 ? -20.894 -1.566 9.630 1.00 81.25 85 CYS A CA 1
ATOM 642 C C . CYS A 1 85 ? -21.474 -0.354 10.367 1.00 81.25 85 CYS A C 1
ATOM 644 O O . CYS A 1 85 ? -22.229 -0.530 11.318 1.00 81.25 85 CYS A O 1
ATOM 646 N N . GLU A 1 86 ? -21.129 0.862 9.938 1.00 80.31 86 GLU A N 1
ATOM 647 C CA . GLU A 1 86 ? -21.653 2.103 10.509 1.00 80.31 86 GLU A CA 1
ATOM 648 C C . GLU A 1 86 ? -23.177 2.178 10.365 1.00 80.31 86 GLU A C 1
ATOM 650 O O . GLU A 1 86 ? -23.869 2.428 11.349 1.00 80.31 86 GLU A O 1
ATOM 655 N N . LYS A 1 87 ? -23.712 1.849 9.181 1.00 76.50 87 LYS A N 1
ATOM 656 C CA . LYS A 1 87 ? -25.164 1.803 8.943 1.00 76.50 87 LYS A CA 1
ATOM 657 C C . LYS A 1 87 ? -25.888 0.831 9.876 1.00 76.50 87 LYS A C 1
ATOM 659 O O . LYS A 1 87 ? -26.930 1.187 10.408 1.00 76.50 87 LYS A O 1
ATOM 664 N N . HIS A 1 88 ? -25.316 -0.348 10.124 1.00 72.12 88 HIS A N 1
ATOM 665 C CA . HIS A 1 88 ? -25.910 -1.348 11.021 1.00 72.12 88 HIS A CA 1
ATOM 666 C C . HIS A 1 88 ? -25.843 -0.985 12.513 1.00 72.12 88 HIS A C 1
ATOM 668 O O . HIS A 1 88 ? -26.587 -1.554 13.301 1.00 72.12 88 HIS A O 1
ATOM 674 N N . LYS A 1 89 ? -24.966 -0.062 12.934 1.00 64.88 89 LYS A N 1
ATOM 675 C CA . LYS A 1 89 ? -24.930 0.429 14.328 1.00 64.88 89 LYS A CA 1
ATOM 676 C C . LYS A 1 89 ? -26.043 1.440 14.634 1.00 64.88 89 LYS A C 1
ATOM 678 O O . LYS A 1 89 ? -26.259 1.748 15.803 1.00 64.88 89 LYS A O 1
ATOM 683 N N . MET A 1 90 ? -26.672 2.014 13.607 1.00 60.72 90 MET A N 1
ATOM 684 C CA . MET A 1 90 ? -27.704 3.051 13.740 1.00 60.72 90 MET A CA 1
ATOM 685 C C . MET A 1 90 ? -29.136 2.487 13.754 1.00 60.72 90 MET A C 1
ATOM 687 O O . MET A 1 90 ? -30.084 3.271 13.821 1.00 60.72 90 MET A O 1
ATOM 691 N N . GLU A 1 91 ? -29.285 1.161 13.688 1.00 50.84 91 GLU A N 1
ATOM 692 C CA . GLU A 1 91 ? -30.549 0.414 13.810 1.00 50.84 91 GLU A CA 1
ATOM 693 C C . GLU A 1 91 ? -30.714 -0.166 15.2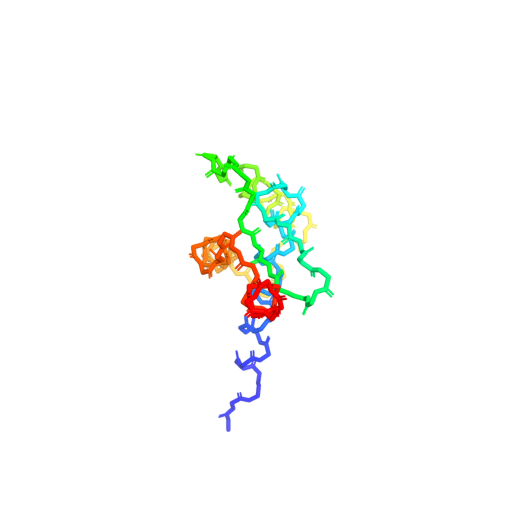23 1.00 50.84 91 GLU A C 1
ATOM 695 O O . GLU A 1 91 ? -31.854 -0.123 15.740 1.00 50.84 91 GLU A O 1
#